Protein AF-A0A971WVE6-F1 (afdb_monomer)

pLDDT: mean 82.31, std 14.21, range [34.66, 96.69]

Mean predicted aligned error: 7.84 Å

Sequence (124 aa):
MLKLKSKRTEQKQAAISAHEAFSLWDVLCYKYVNIEELGMHERLAHDIDLRLIINRVIKTVTQHKENLEKLMMEYGVQPPDQWRIPSDWSGNPEIVRDEFIARGLLTDMGAHLENLLKWVKIVT

Structure (mmCIF, N/CA/C/O backbone):
data_AF-A0A971WVE6-F1
#
_entry.id   AF-A0A971WVE6-F1
#
loop_
_atom_site.group_PDB
_atom_site.id
_atom_site.type_symbol
_atom_site.label_atom_id
_atom_site.label_alt_id
_atom_site.label_comp_id
_atom_site.label_asym_id
_atom_site.label_entity_id
_atom_site.label_seq_id
_atom_site.pdbx_PDB_ins_code
_atom_site.Cartn_x
_atom_site.Cartn_y
_atom_site.Cartn_z
_atom_site.occupancy
_atom_site.B_iso_or_equiv
_atom_site.auth_seq_id
_atom_site.auth_comp_id
_atom_site.auth_asym_id
_atom_site.auth_atom_id
_atom_site.pdbx_PDB_model_num
ATOM 1 N N . MET A 1 1 ? -41.286 12.040 5.730 1.00 34.94 1 MET A N 1
ATOM 2 C CA . MET A 1 1 ? -39.875 11.657 5.490 1.00 34.94 1 MET A CA 1
ATOM 3 C C . MET A 1 1 ? -39.122 11.695 6.813 1.00 34.94 1 MET A C 1
ATOM 5 O O 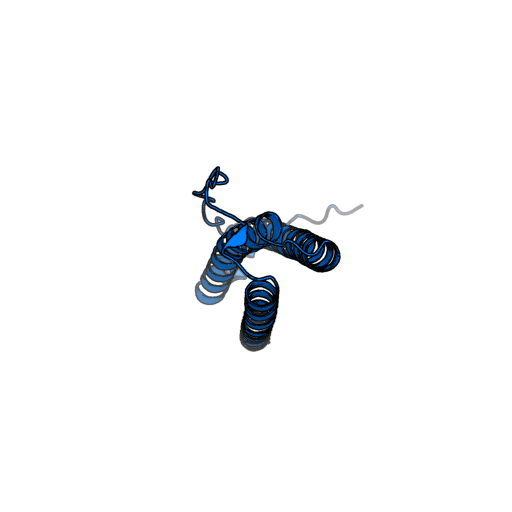. MET A 1 1 ? -38.830 12.774 7.313 1.00 34.94 1 MET A O 1
ATOM 9 N N . LEU A 1 2 ? -38.888 10.534 7.428 1.00 34.66 2 LEU A N 1
ATOM 10 C CA . LEU A 1 2 ? -38.118 10.409 8.668 1.00 34.66 2 LEU A CA 1
ATOM 11 C C . LEU A 1 2 ? -36.626 10.552 8.343 1.00 34.66 2 LEU A C 1
ATOM 13 O O . LEU A 1 2 ? -36.061 9.717 7.643 1.00 34.66 2 LEU A O 1
ATOM 17 N N . LYS A 1 3 ? -35.995 11.624 8.834 1.00 41.97 3 LYS A N 1
ATOM 18 C CA . LYS A 1 3 ? -34.537 11.780 8.810 1.00 41.97 3 LYS A CA 1
ATOM 19 C C . LYS A 1 3 ? -33.939 10.711 9.729 1.00 41.97 3 LYS A C 1
ATOM 21 O O . LYS A 1 3 ? -34.089 10.801 10.946 1.00 41.97 3 LYS A O 1
ATOM 26 N N . LEU A 1 4 ? -33.293 9.697 9.154 1.00 45.81 4 LEU A N 1
ATOM 27 C CA . LEU A 1 4 ? -32.470 8.740 9.894 1.00 45.81 4 LEU A CA 1
ATOM 28 C C . LEU A 1 4 ? -31.378 9.532 10.630 1.00 45.81 4 LEU A C 1
ATOM 30 O O . LEU A 1 4 ? -30.472 10.076 10.002 1.00 45.81 4 LEU A O 1
ATOM 34 N N . LYS A 1 5 ? -31.502 9.662 11.957 1.00 48.62 5 LYS A N 1
ATOM 35 C CA . LYS A 1 5 ? -30.449 10.219 12.816 1.00 48.62 5 LYS A CA 1
ATOM 36 C C . LYS A 1 5 ? -29.188 9.386 12.590 1.00 48.62 5 LYS A C 1
ATOM 38 O O . LYS A 1 5 ? -29.195 8.192 12.885 1.00 48.62 5 LYS A O 1
ATOM 43 N N . SER A 1 6 ? -28.123 9.999 12.080 1.00 59.56 6 SER A N 1
ATOM 44 C CA . SER A 1 6 ? -26.803 9.373 12.098 1.00 59.56 6 SER A CA 1
ATOM 45 C C . SER A 1 6 ? -26.468 8.966 13.539 1.00 59.56 6 SER A C 1
ATOM 47 O O . SER A 1 6 ? -26.757 9.704 14.487 1.00 59.56 6 SER A O 1
ATOM 49 N N . LYS A 1 7 ? -25.916 7.759 13.728 1.00 62.72 7 LYS A N 1
ATOM 50 C CA . LYS A 1 7 ? -25.417 7.316 15.041 1.00 62.72 7 LYS A CA 1
ATOM 51 C C . LYS A 1 7 ? -24.408 8.343 15.571 1.00 62.72 7 LYS A C 1
ATOM 53 O O . LYS A 1 7 ? -23.608 8.865 14.793 1.00 62.72 7 LYS A O 1
ATOM 58 N N . ARG A 1 8 ? -24.441 8.622 16.881 1.00 75.06 8 ARG A N 1
ATOM 59 C CA . ARG A 1 8 ? -23.441 9.486 17.540 1.00 75.06 8 ARG A CA 1
ATOM 60 C C . ARG A 1 8 ? -22.052 8.853 17.407 1.00 75.06 8 ARG A C 1
ATOM 62 O O . ARG A 1 8 ? -21.947 7.632 17.462 1.00 75.06 8 ARG A O 1
ATOM 69 N N . THR A 1 9 ? -21.006 9.668 17.280 1.00 73.12 9 THR A N 1
ATOM 70 C CA . THR A 1 9 ? -19.606 9.219 17.141 1.00 73.12 9 THR A CA 1
ATOM 71 C C . THR A 1 9 ? -19.204 8.194 18.205 1.00 73.12 9 THR A C 1
ATOM 73 O O . THR A 1 9 ? -18.629 7.166 17.871 1.00 73.12 9 THR A O 1
ATOM 76 N N . GLU A 1 10 ? -19.628 8.397 19.454 1.00 75.06 10 GLU A N 1
ATOM 77 C CA . GLU A 1 10 ? -19.403 7.478 20.583 1.00 75.06 10 GLU A CA 1
ATOM 78 C C . GLU A 1 10 ? -19.942 6.059 20.325 1.00 75.06 10 GLU A C 1
ATOM 80 O O . GLU A 1 10 ? -19.318 5.071 20.693 1.00 75.06 10 GLU A O 1
ATOM 85 N N . GLN A 1 11 ? -21.088 5.935 19.645 1.00 76.44 11 GLN A N 1
ATOM 86 C CA . GLN A 1 11 ? -21.688 4.636 19.317 1.00 76.44 11 GLN A CA 1
ATOM 87 C C . GLN A 1 11 ? -20.953 3.922 18.182 1.00 76.44 11 GLN A C 1
ATOM 89 O O . GLN A 1 11 ? -21.031 2.701 18.088 1.00 76.44 11 GLN A O 1
ATOM 94 N N . LYS A 1 12 ? -20.290 4.673 17.293 1.00 79.38 12 LYS A N 1
ATOM 95 C CA . LYS A 1 12 ? -19.447 4.101 16.239 1.00 79.38 12 LYS A CA 1
ATOM 96 C C . LYS A 1 12 ? -18.097 3.673 16.808 1.00 79.38 12 LYS A C 1
ATOM 98 O O . LYS A 1 12 ? -17.673 2.559 16.545 1.00 79.38 12 LYS A O 1
ATOM 103 N N . GLN A 1 13 ? -17.492 4.491 17.667 1.00 81.31 13 GLN A N 1
ATOM 104 C CA . GLN A 1 13 ? -16.269 4.138 18.397 1.00 81.31 13 GLN A CA 1
ATOM 105 C C . GLN A 1 13 ? -16.461 2.902 19.284 1.00 81.31 13 GLN A C 1
ATOM 107 O O . GLN A 1 13 ? -15.614 2.021 19.294 1.00 81.31 13 GLN A O 1
ATOM 112 N N . ALA A 1 14 ? -17.603 2.781 19.966 1.00 82.31 14 ALA A N 1
ATOM 113 C CA . ALA A 1 14 ? -17.927 1.594 20.760 1.00 82.31 14 ALA A CA 1
ATOM 114 C C . ALA A 1 14 ? -18.174 0.324 19.919 1.00 82.31 14 ALA A C 1
ATOM 116 O O . ALA A 1 14 ? -18.284 -0.762 20.482 1.00 82.31 14 ALA A O 1
ATOM 117 N N . ALA A 1 15 ? -18.304 0.452 18.593 1.00 84.94 15 ALA A N 1
ATOM 118 C CA . ALA A 1 15 ? -18.538 -0.665 17.682 1.00 84.94 15 ALA A CA 1
ATOM 119 C C . ALA A 1 15 ? -17.247 -1.255 17.090 1.00 84.94 15 ALA A C 1
ATOM 121 O O . ALA A 1 15 ? -17.344 -2.207 16.323 1.00 84.94 15 ALA A O 1
ATOM 122 N N . ILE A 1 16 ? -16.074 -0.700 17.419 1.00 86.06 16 ILE A N 1
ATOM 123 C CA . ILE A 1 16 ? -14.769 -1.226 17.010 1.00 86.06 16 ILE A CA 1
ATOM 124 C C . ILE A 1 16 ? -13.913 -1.513 18.247 1.00 86.06 16 ILE A C 1
ATOM 126 O O . ILE A 1 16 ? -13.862 -0.725 19.193 1.00 86.06 16 ILE A O 1
ATOM 130 N N . SER A 1 17 ? -13.237 -2.656 18.261 1.00 89.38 17 SER A N 1
ATOM 131 C CA . SER A 1 17 ? -12.273 -2.994 19.305 1.00 89.38 17 SER A CA 1
ATOM 132 C C . SER A 1 17 ? -10.944 -2.261 19.098 1.00 89.38 17 SER A C 1
ATOM 134 O O . SER A 1 17 ? -10.582 -1.873 17.987 1.00 89.38 17 SER A O 1
ATOM 136 N N . ALA A 1 18 ? -10.154 -2.124 20.167 1.00 88.56 18 ALA A N 1
ATOM 137 C CA . ALA A 1 18 ? -8.799 -1.577 20.059 1.00 88.56 18 ALA A CA 1
ATOM 138 C C . ALA A 1 18 ? -7.916 -2.390 19.093 1.00 88.56 18 ALA A C 1
ATOM 140 O O . ALA A 1 18 ? -7.059 -1.823 18.420 1.00 88.56 18 ALA A O 1
ATOM 141 N N . HIS A 1 19 ? -8.149 -3.705 19.003 1.00 86.94 19 HIS A N 1
ATOM 142 C CA . HIS A 1 19 ? -7.435 -4.582 18.082 1.00 86.94 19 HIS A CA 1
ATOM 143 C C . HIS A 1 19 ? -7.761 -4.250 16.623 1.00 86.94 19 HIS A C 1
ATOM 145 O O . HIS A 1 19 ? -6.849 -3.987 15.851 1.00 86.94 19 HIS A O 1
ATOM 151 N N . GLU A 1 20 ? -9.043 -4.177 16.261 1.00 86.69 20 GLU A N 1
ATOM 152 C CA . GLU A 1 20 ? -9.470 -3.835 14.897 1.00 86.69 20 GLU A CA 1
ATOM 153 C C . GLU A 1 20 ? -9.039 -2.417 14.502 1.00 86.69 20 GLU A C 1
ATOM 155 O O . GLU A 1 20 ? -8.583 -2.200 13.380 1.00 86.69 20 GLU A O 1
ATOM 160 N N . ALA A 1 21 ? -9.126 -1.455 15.428 1.00 90.00 21 ALA A N 1
ATOM 161 C CA . ALA A 1 21 ? -8.655 -0.092 15.199 1.00 90.00 21 ALA A CA 1
ATOM 162 C C . ALA A 1 21 ? -7.140 -0.050 14.931 1.00 90.00 21 ALA A C 1
ATOM 164 O O . ALA A 1 21 ? -6.702 0.615 13.990 1.00 90.00 21 ALA A O 1
ATOM 165 N N . PHE A 1 22 ? -6.348 -0.788 15.718 1.00 89.06 22 PHE A N 1
ATOM 166 C CA . PHE A 1 22 ? -4.908 -0.923 15.499 1.00 89.06 22 PHE A CA 1
ATOM 167 C C . PHE A 1 22 ? -4.605 -1.601 14.165 1.00 89.06 22 PHE A C 1
ATOM 169 O O . PHE A 1 22 ? -3.767 -1.117 13.410 1.00 89.06 22 PHE A O 1
ATOM 176 N N . SER A 1 23 ? -5.311 -2.683 13.840 1.00 86.50 23 SER A N 1
ATOM 177 C CA . SER A 1 23 ? -5.129 -3.358 12.564 1.00 86.50 23 SER A CA 1
ATOM 178 C C . SER A 1 23 ? -5.402 -2.395 11.405 1.00 86.50 23 SER A C 1
ATOM 180 O O . SER A 1 23 ? -4.599 -2.351 10.471 1.00 86.50 23 SER A O 1
ATOM 182 N N . LEU A 1 24 ? -6.492 -1.604 11.439 1.00 88.12 24 LEU A N 1
ATOM 183 C CA . LEU A 1 24 ? -6.829 -0.644 10.368 1.00 88.12 24 LEU A CA 1
ATOM 184 C C . LEU A 1 24 ? -5.692 0.358 10.166 1.00 88.12 24 LEU A C 1
ATOM 186 O O . LEU A 1 24 ? -5.292 0.633 9.033 1.00 88.12 24 LEU A O 1
ATOM 190 N N . TRP A 1 25 ? -5.167 0.864 11.280 1.00 90.81 25 TRP A N 1
ATOM 191 C CA . TRP A 1 25 ? -4.045 1.787 11.300 1.00 90.81 25 TRP A CA 1
ATOM 192 C C . TRP A 1 25 ? -2.781 1.165 10.687 1.00 90.81 25 TRP A C 1
ATOM 194 O O . TRP A 1 25 ? -2.161 1.775 9.818 1.00 90.81 25 TRP A O 1
ATOM 204 N N . ASP A 1 26 ? -2.446 -0.071 11.062 1.00 88.25 26 ASP A N 1
ATOM 205 C CA . ASP A 1 26 ? -1.275 -0.800 10.559 1.00 88.25 26 ASP A CA 1
ATOM 206 C C . ASP A 1 26 ? -1.353 -1.054 9.043 1.00 88.25 26 ASP A C 1
ATOM 208 O O . ASP A 1 26 ? -0.400 -0.801 8.300 1.00 88.25 26 ASP A O 1
ATOM 212 N N . VAL A 1 27 ? -2.530 -1.445 8.540 1.00 87.62 27 VAL A N 1
ATOM 213 C CA . VAL A 1 27 ? -2.741 -1.588 7.091 1.00 87.62 27 VAL A CA 1
ATOM 214 C C . VAL A 1 27 ? -2.559 -0.261 6.378 1.00 87.62 27 VAL A C 1
ATOM 216 O O . VAL A 1 27 ? -1.938 -0.233 5.316 1.00 87.62 27 VAL A O 1
ATOM 219 N N . LEU A 1 28 ? -3.102 0.830 6.919 1.00 90.12 28 LEU A N 1
ATOM 220 C CA . LEU A 1 28 ? -2.990 2.139 6.288 1.00 90.12 28 LEU A CA 1
ATOM 221 C C . LEU A 1 28 ? -1.526 2.612 6.236 1.00 90.12 28 LEU A C 1
ATOM 223 O O . LEU A 1 28 ? -1.088 3.088 5.189 1.00 90.12 28 LEU A O 1
ATOM 227 N N . CYS A 1 29 ? -0.741 2.367 7.289 1.00 89.31 29 CYS A N 1
ATOM 228 C CA . CYS A 1 29 ? 0.711 2.572 7.283 1.00 89.31 29 CYS A CA 1
ATOM 229 C C . CYS A 1 29 ? 1.405 1.788 6.161 1.00 89.31 29 CYS A C 1
ATOM 231 O O . CYS A 1 29 ? 2.175 2.365 5.390 1.00 89.31 29 CYS A O 1
ATOM 233 N N . TYR A 1 30 ? 1.085 0.498 6.005 1.00 87.25 30 TYR A N 1
ATOM 234 C CA . TYR A 1 30 ? 1.614 -0.308 4.901 1.00 87.25 30 TYR A CA 1
ATOM 235 C C . TYR A 1 30 ? 1.223 0.261 3.529 1.00 87.25 30 TYR A C 1
ATOM 237 O O . TYR A 1 30 ? 2.040 0.264 2.610 1.00 87.25 30 TYR A O 1
ATOM 245 N N . LYS A 1 31 ? -0.004 0.782 3.368 1.00 88.81 31 LYS A N 1
ATOM 246 C CA . LYS A 1 31 ? -0.444 1.390 2.100 1.00 88.81 31 LYS A CA 1
ATOM 247 C C . LYS A 1 31 ? 0.384 2.615 1.726 1.00 88.81 31 LYS A C 1
ATOM 249 O O . LYS A 1 31 ? 0.675 2.776 0.545 1.00 88.81 31 LYS A O 1
ATOM 254 N N . TYR A 1 32 ? 0.786 3.440 2.690 1.00 90.12 32 TYR A N 1
ATOM 255 C CA . TYR A 1 32 ? 1.652 4.588 2.412 1.00 90.12 32 TYR A CA 1
ATOM 256 C C . TYR A 1 32 ? 3.025 4.161 1.896 1.00 90.12 32 TYR A C 1
ATOM 258 O O . TYR A 1 32 ? 3.452 4.643 0.849 1.00 90.12 32 TYR A O 1
ATOM 266 N N . VAL A 1 33 ? 3.671 3.213 2.580 1.00 88.00 33 VAL A N 1
ATOM 267 C CA . VAL A 1 33 ? 4.990 2.696 2.176 1.00 88.00 33 VAL A CA 1
ATOM 268 C C . VAL A 1 33 ? 4.917 2.029 0.802 1.00 88.00 33 VAL A C 1
ATOM 270 O O . VAL A 1 33 ? 5.746 2.295 -0.061 1.00 88.00 33 VAL A O 1
ATOM 273 N N . ASN A 1 34 ? 3.880 1.223 0.565 1.00 88.19 34 ASN A N 1
ATOM 274 C CA . ASN A 1 34 ? 3.690 0.521 -0.700 1.00 88.19 34 ASN A CA 1
ATOM 275 C C . ASN A 1 34 ? 3.523 1.494 -1.884 1.00 88.19 34 ASN A C 1
ATOM 277 O O . ASN A 1 34 ? 4.103 1.277 -2.941 1.00 88.19 34 ASN A O 1
ATOM 281 N N . ILE A 1 35 ? 2.785 2.598 -1.715 1.00 90.44 35 ILE A N 1
ATOM 282 C CA . ILE A 1 35 ? 2.650 3.619 -2.769 1.00 90.44 35 ILE A CA 1
ATOM 283 C C . ILE A 1 35 ? 4.000 4.289 -3.073 1.00 90.44 35 ILE A C 1
ATOM 285 O O . ILE A 1 35 ? 4.295 4.551 -4.240 1.00 90.44 35 ILE A O 1
ATOM 289 N N . GLU A 1 36 ? 4.820 4.556 -2.053 1.00 88.12 36 GLU A N 1
ATOM 290 C CA . GLU A 1 36 ? 6.162 5.134 -2.220 1.00 88.12 36 GLU A CA 1
ATOM 291 C C . GLU A 1 36 ? 7.086 4.184 -3.002 1.00 88.12 36 GLU A C 1
ATOM 293 O O . GLU A 1 36 ? 7.716 4.596 -3.980 1.00 88.12 36 GLU A O 1
ATOM 298 N N . GLU A 1 37 ? 7.104 2.905 -2.626 1.00 88.44 37 GLU A N 1
ATOM 299 C CA . GLU A 1 37 ? 7.881 1.849 -3.283 1.00 88.44 37 GLU A CA 1
ATOM 300 C C . GLU A 1 37 ? 7.440 1.619 -4.734 1.00 88.44 37 GLU A C 1
ATOM 302 O O . GLU A 1 37 ? 8.265 1.633 -5.650 1.00 88.44 37 GLU A O 1
ATOM 307 N N . LEU A 1 38 ? 6.131 1.519 -4.981 1.00 91.44 38 LEU A N 1
ATOM 308 C CA . LEU A 1 38 ? 5.596 1.421 -6.338 1.00 91.44 38 LEU A CA 1
ATOM 309 C C . LEU A 1 38 ? 5.949 2.651 -7.179 1.00 91.44 38 LEU A C 1
ATOM 311 O O . LEU A 1 38 ? 6.279 2.507 -8.353 1.00 91.44 38 LEU A O 1
ATOM 315 N N . GLY A 1 39 ? 5.917 3.854 -6.597 1.00 90.50 39 GLY A N 1
ATOM 316 C CA . GLY A 1 39 ? 6.328 5.080 -7.283 1.00 90.50 39 GLY A CA 1
ATOM 317 C C . GLY A 1 39 ? 7.819 5.095 -7.632 1.00 90.50 39 GLY A C 1
ATOM 318 O O . GLY A 1 39 ? 8.210 5.638 -8.662 1.00 90.50 39 GLY A O 1
ATOM 319 N N . MET A 1 40 ? 8.667 4.475 -6.809 1.00 88.19 40 MET A N 1
ATOM 320 C CA . MET A 1 40 ? 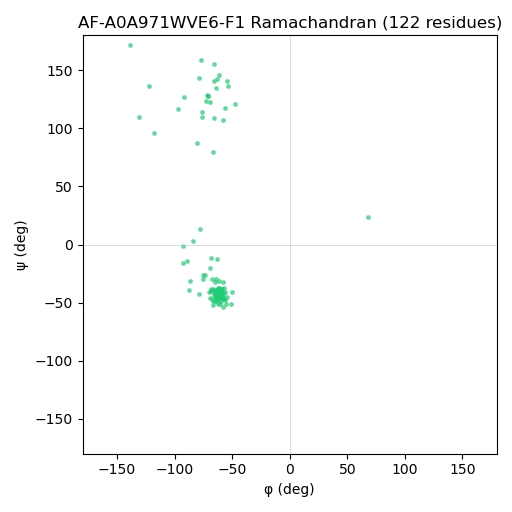10.073 4.251 -7.146 1.00 88.19 40 MET A CA 1
ATOM 321 C C . MET A 1 40 ? 10.203 3.265 -8.314 1.00 88.19 40 MET A C 1
ATOM 323 O O . MET A 1 40 ? 10.902 3.562 -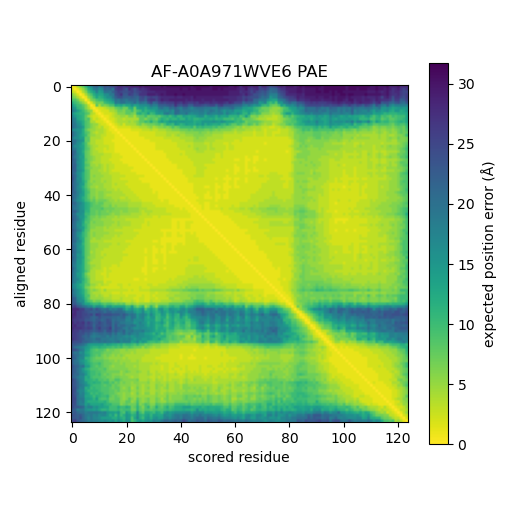9.280 1.00 88.19 40 MET A O 1
ATOM 327 N N . HIS A 1 41 ? 9.509 2.128 -8.261 1.00 90.62 41 HIS A N 1
ATOM 328 C CA . HIS A 1 41 ? 9.520 1.134 -9.335 1.00 90.62 41 HIS A CA 1
ATOM 329 C C . HIS A 1 41 ? 9.016 1.686 -10.669 1.00 90.62 41 HIS A C 1
ATOM 331 O O . HIS A 1 41 ? 9.600 1.393 -11.705 1.00 90.62 41 HIS A O 1
ATOM 337 N N . GLU A 1 42 ? 7.976 2.516 -10.646 1.00 92.00 42 GLU A N 1
ATOM 338 C CA . GLU A 1 42 ? 7.412 3.168 -11.830 1.00 92.00 42 GLU A CA 1
ATOM 339 C C . GLU A 1 42 ? 8.448 4.035 -12.555 1.00 92.00 42 GLU A C 1
ATOM 341 O O . GLU A 1 42 ? 8.581 3.941 -13.774 1.00 92.00 42 GLU A O 1
ATOM 346 N N . ARG A 1 43 ? 9.227 4.812 -11.792 1.00 88.62 43 ARG A N 1
ATOM 347 C CA . ARG A 1 43 ? 10.281 5.689 -12.320 1.00 88.62 43 ARG A CA 1
ATOM 348 C C . ARG A 1 43 ? 11.520 4.938 -12.805 1.00 88.62 43 ARG A C 1
ATOM 350 O O . ARG A 1 43 ? 12.250 5.467 -13.637 1.00 88.62 43 ARG A O 1
ATOM 357 N N . LEU A 1 44 ? 11.774 3.751 -12.257 1.00 90.44 44 LEU A N 1
ATOM 358 C CA . LEU A 1 44 ? 12.930 2.909 -12.585 1.00 90.44 44 LEU A CA 1
ATOM 359 C C . LEU A 1 44 ? 12.649 1.887 -13.690 1.00 90.44 44 LEU A C 1
ATOM 361 O O . LEU A 1 44 ? 13.592 1.314 -14.221 1.00 90.44 44 LEU A O 1
ATOM 365 N N . ALA A 1 45 ? 11.381 1.624 -14.006 1.00 92.75 45 ALA A N 1
ATOM 366 C CA . ALA A 1 45 ? 11.008 0.666 -15.036 1.00 92.75 45 ALA A CA 1
ATOM 367 C C . ALA A 1 45 ? 11.355 1.205 -16.431 1.00 92.75 45 ALA A C 1
ATOM 369 O O . ALA A 1 45 ? 10.936 2.304 -16.813 1.00 92.75 45 ALA A O 1
ATOM 370 N N . HIS A 1 46 ? 12.085 0.403 -17.203 1.00 92.88 46 HIS A N 1
ATOM 371 C CA . HIS A 1 46 ? 12.472 0.726 -18.576 1.00 92.88 46 HIS A CA 1
ATOM 372 C C . HIS A 1 46 ? 11.379 0.280 -19.557 1.00 92.88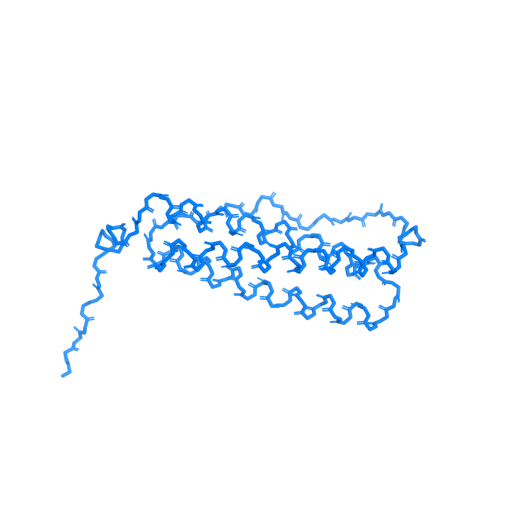 46 HIS A C 1
ATOM 374 O O . HIS A 1 46 ? 11.044 1.004 -20.500 1.00 92.88 46 HIS A O 1
ATOM 380 N N . ASP A 1 47 ? 10.776 -0.882 -19.303 1.00 95.06 47 ASP A N 1
ATOM 381 C CA . ASP A 1 47 ? 9.664 -1.438 -20.060 1.00 95.06 47 ASP A CA 1
ATOM 382 C C . ASP A 1 47 ? 8.355 -0.658 -19.830 1.00 95.06 47 ASP A C 1
ATOM 384 O O . ASP A 1 47 ? 7.893 -0.418 -18.706 1.00 95.06 47 ASP A O 1
ATOM 388 N N . ILE A 1 48 ? 7.736 -0.253 -20.940 1.00 95.44 48 ILE A N 1
ATOM 389 C CA . ILE A 1 48 ? 6.531 0.581 -20.937 1.00 95.44 48 ILE A CA 1
ATOM 390 C C . ILE A 1 48 ? 5.328 -0.194 -20.390 1.00 95.44 48 ILE A C 1
ATOM 392 O O . ILE A 1 48 ? 4.520 0.389 -19.661 1.00 95.44 48 ILE A O 1
ATOM 396 N N . ASP A 1 49 ? 5.208 -1.482 -20.705 1.00 96.69 49 ASP A N 1
ATOM 397 C CA . ASP A 1 49 ? 4.089 -2.312 -20.264 1.00 96.69 49 ASP A CA 1
ATOM 398 C C . ASP A 1 49 ? 4.174 -2.568 -18.756 1.00 96.69 49 ASP A C 1
ATOM 400 O O . ASP A 1 49 ? 3.172 -2.436 -18.044 1.00 96.69 49 ASP A O 1
ATOM 404 N N . LEU A 1 50 ? 5.377 -2.827 -18.232 1.00 94.94 50 LEU A N 1
ATOM 405 C CA . LEU A 1 50 ? 5.628 -2.932 -16.796 1.00 94.94 50 LEU A CA 1
ATOM 406 C C . LEU A 1 50 ? 5.234 -1.641 -16.074 1.00 94.94 50 LEU A C 1
ATOM 408 O O . LEU A 1 50 ? 4.504 -1.682 -15.080 1.00 94.94 50 LEU A O 1
ATOM 412 N N . ARG A 1 51 ? 5.639 -0.482 -16.600 1.00 95.38 51 ARG A N 1
ATOM 413 C CA . ARG A 1 51 ? 5.267 0.818 -16.031 1.00 95.38 51 ARG A CA 1
ATOM 414 C C . ARG A 1 51 ? 3.755 1.061 -16.059 1.00 95.38 51 ARG A C 1
ATOM 416 O O . ARG A 1 51 ? 3.201 1.600 -15.099 1.00 95.38 51 ARG A O 1
ATOM 423 N N . LEU A 1 52 ? 3.055 0.643 -17.117 1.00 96.25 52 LEU A N 1
ATOM 424 C CA . LEU A 1 52 ? 1.588 0.713 -17.189 1.00 96.25 52 LEU A CA 1
ATOM 425 C C . LEU A 1 52 ? 0.921 -0.170 -16.126 1.00 96.25 52 LEU A C 1
ATOM 427 O O . LEU A 1 52 ? -0.047 0.257 -15.487 1.00 96.25 52 LEU A O 1
ATOM 431 N N . ILE A 1 53 ? 1.447 -1.377 -15.906 1.00 95.19 53 ILE A N 1
ATOM 432 C CA . ILE A 1 53 ? 0.977 -2.281 -14.851 1.00 95.19 53 ILE A CA 1
ATOM 433 C C . ILE A 1 53 ? 1.186 -1.635 -13.479 1.00 95.19 53 ILE A C 1
ATOM 435 O O . ILE A 1 53 ? 0.222 -1.531 -12.719 1.00 95.19 53 ILE A O 1
ATOM 439 N N . ILE A 1 54 ? 2.392 -1.141 -13.181 1.00 94.88 54 ILE A N 1
ATOM 440 C CA . ILE A 1 54 ? 2.709 -0.487 -11.901 1.00 94.88 54 ILE A CA 1
ATOM 441 C C . ILE A 1 54 ? 1.772 0.701 -11.658 1.00 94.88 54 ILE A C 1
ATOM 443 O O . ILE A 1 54 ? 1.148 0.782 -10.602 1.00 94.88 54 ILE A O 1
ATOM 447 N N . ASN A 1 55 ? 1.567 1.567 -12.653 1.00 95.12 55 ASN A N 1
ATOM 448 C CA . ASN A 1 55 ? 0.649 2.704 -12.544 1.00 95.12 55 ASN A CA 1
ATOM 449 C C . ASN A 1 55 ? -0.799 2.283 -12.234 1.00 95.12 55 ASN A C 1
ATOM 451 O O . ASN A 1 55 ? -1.493 2.920 -11.433 1.00 95.12 55 ASN A O 1
ATOM 455 N N . ARG A 1 56 ? -1.271 1.176 -12.819 1.00 95.25 56 ARG A N 1
ATOM 456 C CA . ARG A 1 56 ? -2.597 0.622 -12.507 1.00 95.25 56 ARG A CA 1
ATOM 457 C C . ARG A 1 56 ? -2.678 0.107 -11.069 1.00 95.25 56 ARG A C 1
ATOM 459 O O . ARG A 1 56 ? -3.712 0.287 -10.415 1.00 95.25 56 ARG A O 1
ATOM 466 N N . VAL A 1 57 ? -1.607 -0.512 -10.575 1.00 92.56 57 VAL A N 1
ATOM 467 C CA . VAL A 1 57 ? -1.506 -0.965 -9.183 1.00 92.56 57 VAL A CA 1
ATOM 468 C C . VAL A 1 57 ? -1.510 0.236 -8.240 1.00 92.56 57 VAL A C 1
ATOM 470 O O . VAL A 1 57 ? -2.356 0.267 -7.351 1.00 92.56 57 VAL A O 1
ATOM 473 N N . ILE A 1 58 ? -0.688 1.263 -8.491 1.00 94.00 58 ILE A N 1
ATOM 474 C CA . ILE A 1 58 ? -0.664 2.518 -7.716 1.00 94.00 58 ILE A CA 1
ATOM 475 C C . ILE A 1 58 ? -2.074 3.095 -7.600 1.00 94.00 58 ILE A C 1
ATOM 477 O O . ILE A 1 58 ? -2.554 3.331 -6.495 1.00 94.00 58 ILE A O 1
ATOM 481 N N . LYS A 1 59 ? -2.791 3.246 -8.721 1.00 94.75 59 LYS A N 1
ATOM 482 C CA . LYS A 1 59 ? -4.165 3.774 -8.714 1.00 94.75 59 LYS A CA 1
ATOM 483 C C . LYS A 1 59 ? -5.104 2.952 -7.824 1.00 94.75 59 LYS A C 1
ATOM 485 O O . LYS A 1 59 ? -5.921 3.515 -7.098 1.00 94.75 59 LYS A O 1
ATOM 490 N N . THR A 1 60 ? -4.984 1.629 -7.874 1.00 92.38 60 THR A N 1
ATOM 491 C CA . THR A 1 60 ? -5.802 0.712 -7.067 1.00 92.38 60 THR A CA 1
ATOM 492 C C . THR A 1 60 ? -5.472 0.836 -5.578 1.00 92.38 60 THR A C 1
ATOM 494 O O . THR A 1 60 ? -6.372 0.971 -4.750 1.00 92.38 60 THR A O 1
ATOM 497 N N . VAL A 1 61 ? -4.183 0.846 -5.226 1.00 90.56 61 VAL A N 1
ATOM 498 C CA . VAL A 1 61 ? -3.714 0.962 -3.838 1.00 90.56 61 VAL A CA 1
ATOM 499 C C . VAL A 1 61 ? -4.076 2.326 -3.248 1.00 90.56 61 VAL A C 1
ATOM 501 O O . VAL A 1 61 ? -4.552 2.380 -2.114 1.00 90.56 61 VAL A O 1
ATOM 504 N N . THR A 1 62 ? -3.958 3.408 -4.020 1.00 93.06 62 THR A N 1
ATOM 505 C CA . THR A 1 62 ? -4.391 4.755 -3.617 1.00 93.06 62 THR A CA 1
ATOM 506 C C . THR A 1 62 ? -5.889 4.801 -3.335 1.0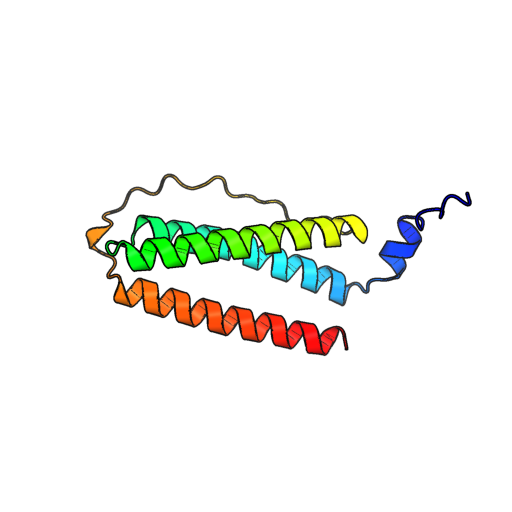0 93.06 62 THR A C 1
ATOM 508 O O . THR A 1 62 ? -6.296 5.330 -2.301 1.00 93.06 62 THR A O 1
ATOM 511 N N . GLN A 1 63 ? -6.717 4.172 -4.175 1.00 93.50 63 GLN A N 1
ATOM 512 C CA . GLN A 1 63 ? -8.155 4.103 -3.911 1.00 93.50 63 GLN A CA 1
ATOM 513 C C . GLN A 1 63 ? -8.467 3.332 -2.620 1.00 93.50 63 GLN A C 1
ATOM 515 O O . GLN A 1 63 ? -9.338 3.740 -1.849 1.00 93.50 63 GLN A O 1
ATOM 520 N N . HIS A 1 64 ? -7.761 2.227 -2.360 1.00 90.56 64 HIS A N 1
ATOM 521 C CA . HIS A 1 64 ? -7.916 1.461 -1.121 1.00 90.56 64 HIS A CA 1
ATOM 522 C C . HIS A 1 64 ? -7.486 2.263 0.112 1.00 90.56 64 HIS A C 1
ATOM 524 O O . HIS A 1 64 ? -8.198 2.253 1.113 1.00 90.56 64 HIS A O 1
ATOM 530 N N . LYS A 1 65 ? -6.368 2.991 0.027 1.00 92.50 65 LYS A N 1
ATOM 531 C CA . LYS A 1 65 ? -5.892 3.916 1.065 1.00 92.50 65 LYS A CA 1
ATOM 532 C C . LYS A 1 65 ? -6.965 4.953 1.410 1.00 92.50 65 LYS A C 1
ATOM 534 O O . LYS A 1 65 ? -7.330 5.078 2.571 1.00 92.50 65 LYS A O 1
ATOM 539 N N . GLU A 1 66 ? -7.531 5.631 0.411 1.00 93.75 66 GLU A N 1
ATOM 540 C CA . GLU A 1 66 ? -8.599 6.624 0.623 1.00 93.75 66 GLU A CA 1
ATOM 541 C C . GLU A 1 66 ? -9.859 6.022 1.261 1.00 93.75 66 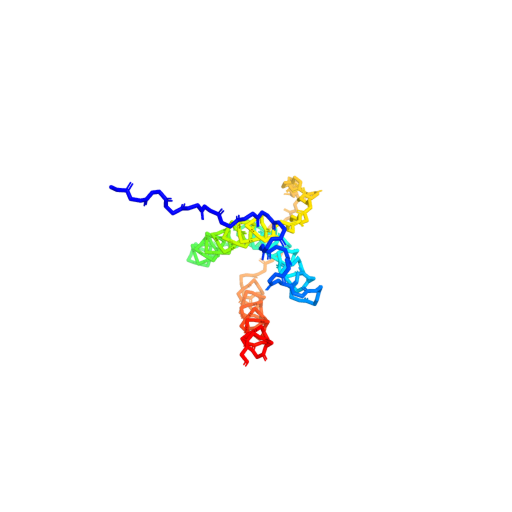GLU A C 1
ATOM 543 O O . GLU A 1 66 ? -10.522 6.661 2.079 1.00 93.75 66 GLU A O 1
ATOM 548 N N . ASN A 1 67 ? -10.213 4.790 0.889 1.00 92.12 67 ASN A N 1
ATOM 549 C CA . ASN A 1 67 ? -11.354 4.095 1.480 1.00 92.12 67 ASN A CA 1
ATOM 550 C C . ASN A 1 67 ? -11.093 3.735 2.949 1.00 92.12 67 ASN A C 1
ATOM 552 O O . ASN A 1 67 ? -11.990 3.888 3.776 1.00 92.12 67 ASN A O 1
ATOM 556 N N . LEU A 1 68 ? -9.873 3.304 3.283 1.00 90.94 68 LEU A N 1
ATOM 557 C CA . LEU A 1 68 ? -9.462 3.026 4.660 1.00 90.94 68 LEU A CA 1
ATOM 558 C C . LEU A 1 68 ? -9.440 4.296 5.515 1.00 90.94 68 LEU A C 1
ATOM 560 O O . LEU A 1 68 ? -9.973 4.280 6.619 1.00 90.94 68 LEU A O 1
ATOM 564 N N . GLU A 1 69 ? -8.915 5.407 4.994 1.00 93.19 69 GLU A N 1
ATOM 565 C CA . GLU A 1 69 ? -8.951 6.709 5.676 1.00 93.19 69 GLU A CA 1
ATOM 566 C C . GLU A 1 69 ? -10.391 7.120 6.009 1.00 93.19 69 GLU A C 1
ATOM 568 O O . GLU A 1 69 ? -10.692 7.494 7.143 1.00 93.19 69 GLU A O 1
ATOM 573 N N . LYS A 1 70 ? -11.311 6.991 5.043 1.00 92.62 70 LYS A N 1
ATOM 574 C CA . LYS A 1 70 ? -12.742 7.265 5.255 1.00 92.62 70 LYS A CA 1
ATOM 575 C C . LYS A 1 70 ? -13.354 6.352 6.313 1.00 92.62 70 LYS A C 1
ATOM 577 O O . LYS A 1 70 ? -14.096 6.838 7.164 1.00 92.62 70 LYS A O 1
ATOM 582 N N . LEU A 1 71 ? -13.031 5.060 6.276 1.00 90.00 71 LEU A N 1
ATOM 583 C CA . LEU A 1 71 ? -13.516 4.081 7.245 1.00 90.00 71 LEU A CA 1
ATOM 584 C C . LEU A 1 71 ? -13.028 4.414 8.661 1.00 90.00 71 LEU A C 1
ATOM 586 O O . LEU A 1 71 ? -13.825 4.471 9.592 1.00 90.00 71 LEU A O 1
ATOM 590 N N . MET A 1 72 ? -11.737 4.704 8.828 1.00 90.62 72 MET A N 1
ATOM 591 C CA . MET A 1 72 ? -11.159 5.082 10.120 1.00 90.62 72 MET A CA 1
ATOM 592 C C . MET A 1 72 ? -11.817 6.347 10.677 1.00 90.62 72 MET A C 1
ATOM 594 O O . MET A 1 72 ? -12.253 6.349 11.830 1.00 90.62 72 MET A O 1
ATOM 598 N N . MET A 1 73 ? -11.999 7.378 9.843 1.00 90.81 73 MET A N 1
ATOM 599 C CA . MET A 1 73 ? -12.722 8.594 10.233 1.00 90.81 73 MET A CA 1
ATOM 600 C C . MET A 1 73 ? -14.172 8.305 10.644 1.00 90.81 73 MET A C 1
ATOM 602 O O . MET A 1 73 ? -14.665 8.897 11.605 1.00 90.81 73 MET A O 1
ATOM 606 N N . GLU A 1 74 ? -14.857 7.383 9.962 1.00 89.75 74 GLU A N 1
ATOM 607 C CA . GLU A 1 74 ? -16.218 6.975 10.319 1.00 89.75 74 GLU A CA 1
ATOM 608 C C . GLU A 1 74 ? -16.294 6.348 11.721 1.00 89.75 74 GLU A C 1
ATOM 610 O O . GLU A 1 74 ? -17.237 6.631 12.468 1.00 89.75 74 GLU A O 1
ATOM 615 N N . TYR A 1 75 ? -15.300 5.541 12.088 1.00 88.81 75 TYR A N 1
ATOM 616 C CA . TYR A 1 75 ? -15.177 4.944 13.419 1.00 88.81 75 TYR A CA 1
ATOM 617 C C . TYR A 1 75 ? -14.510 5.869 14.445 1.00 88.81 75 TYR A C 1
ATOM 619 O O . TYR A 1 75 ? -14.331 5.477 15.594 1.00 88.81 75 TYR A O 1
ATOM 627 N N . GLY A 1 76 ? -14.167 7.106 14.071 1.00 88.19 76 GLY A N 1
ATOM 628 C CA . GLY A 1 76 ? -13.508 8.066 14.956 1.00 88.19 76 GLY A CA 1
ATOM 629 C C . GLY A 1 76 ? -12.076 7.675 15.334 1.00 88.19 76 GLY A C 1
ATOM 630 O O . GLY A 1 76 ? -11.591 8.121 16.373 1.00 88.19 76 GLY A O 1
ATOM 631 N N . VAL A 1 77 ? -11.424 6.848 14.515 1.00 88.88 77 VAL A N 1
ATOM 632 C CA . VAL A 1 77 ? -10.007 6.489 14.616 1.00 88.88 77 VAL A CA 1
ATOM 633 C C . VAL A 1 77 ? -9.212 7.469 13.757 1.00 88.88 77 VAL A C 1
ATOM 635 O O . VAL A 1 77 ? -9.518 7.662 12.581 1.00 88.88 77 VAL A O 1
ATOM 638 N N . GLN A 1 78 ? -8.198 8.109 14.336 1.00 89.56 78 GLN A N 1
ATOM 639 C CA . GLN A 1 78 ? -7.336 9.014 13.578 1.00 89.56 78 GLN A CA 1
ATOM 640 C C . GLN A 1 78 ? -6.425 8.206 12.637 1.00 89.56 78 GLN A C 1
ATOM 642 O O . GLN A 1 78 ? -5.779 7.258 13.098 1.00 89.56 78 GLN A O 1
ATOM 647 N N . PRO A 1 79 ? -6.373 8.536 11.333 1.00 87.31 79 PRO A N 1
ATOM 648 C CA . PRO A 1 79 ? -5.422 7.918 10.420 1.00 87.31 79 PRO A CA 1
ATOM 649 C C . PRO A 1 79 ? -3.978 8.303 10.797 1.00 87.31 79 PRO A C 1
ATOM 651 O O . PRO A 1 79 ? -3.765 9.342 11.422 1.00 87.31 79 PRO A O 1
ATOM 654 N N . PRO A 1 80 ? -2.976 7.486 10.427 1.00 87.44 80 PRO A N 1
ATOM 655 C CA . PRO A 1 80 ? -1.581 7.868 10.565 1.00 87.44 80 PRO A CA 1
ATOM 656 C C . PRO A 1 80 ? -1.275 9.076 9.683 1.00 87.44 80 PRO A C 1
ATOM 658 O O . PRO A 1 80 ? -1.745 9.163 8.542 1.00 87.44 80 PRO A O 1
ATOM 661 N N . ASP A 1 81 ? -0.433 9.968 10.195 1.00 81.38 81 ASP A N 1
ATOM 662 C CA . ASP A 1 81 ? 0.106 11.071 9.415 1.00 81.38 81 ASP A CA 1
ATOM 663 C C . ASP A 1 81 ? 0.975 10.545 8.261 1.00 81.38 81 ASP A C 1
ATOM 665 O O . ASP A 1 81 ? 1.847 9.689 8.437 1.00 81.38 81 ASP A O 1
ATOM 669 N N . GLN A 1 82 ? 0.789 11.107 7.068 1.00 69.44 82 GLN A N 1
ATOM 670 C CA . GLN A 1 82 ? 1.676 10.861 5.931 1.00 69.44 82 GLN A CA 1
ATOM 671 C C . GLN A 1 82 ? 2.928 11.735 6.075 1.00 69.44 82 GLN A C 1
ATOM 673 O O . GLN A 1 82 ? 2.980 12.855 5.575 1.00 69.44 82 GLN A O 1
ATOM 678 N N . TRP A 1 83 ? 3.955 11.254 6.777 1.00 53.62 83 TRP A N 1
ATOM 679 C CA . TRP A 1 83 ? 5.179 12.035 7.027 1.00 53.62 83 TRP A CA 1
ATOM 680 C C . TRP A 1 83 ? 6.163 12.121 5.847 1.00 53.62 83 TRP A C 1
ATOM 682 O O . TRP A 1 83 ? 7.306 12.531 6.044 1.00 53.62 83 TRP A O 1
ATOM 692 N N . ARG A 1 84 ? 5.778 11.755 4.617 1.00 58.53 84 ARG A N 1
ATOM 693 C CA . ARG A 1 84 ? 6.709 11.769 3.478 1.00 58.53 84 ARG A CA 1
ATOM 694 C C . ARG A 1 84 ? 6.134 12.481 2.263 1.00 58.53 84 ARG A C 1
ATOM 696 O O . ARG A 1 84 ? 5.226 11.998 1.598 1.00 58.53 84 ARG A O 1
ATOM 703 N N . ILE A 1 85 ? 6.716 13.644 1.985 1.00 54.25 85 ILE A N 1
ATOM 704 C CA . ILE A 1 85 ? 6.648 14.316 0.687 1.00 54.25 85 ILE A CA 1
ATOM 705 C C . ILE A 1 85 ? 7.401 13.415 -0.309 1.00 54.25 85 ILE A C 1
ATOM 707 O O . ILE A 1 85 ? 8.430 12.858 0.088 1.00 54.25 85 ILE A O 1
ATOM 711 N N . PRO A 1 86 ? 6.932 13.240 -1.561 1.00 55.59 86 PRO A N 1
ATOM 712 C CA . PRO A 1 86 ? 7.670 12.489 -2.570 1.00 55.59 86 PRO A CA 1
ATOM 713 C C . PRO A 1 86 ? 9.133 12.939 -2.597 1.00 55.59 86 PRO A C 1
ATOM 715 O O . PRO A 1 86 ? 9.420 14.119 -2.780 1.00 55.59 86 PRO A O 1
ATOM 718 N N . SER A 1 87 ? 10.052 12.008 -2.350 1.00 58.66 87 SER A N 1
ATOM 719 C CA . SER A 1 87 ? 11.478 12.278 -2.486 1.00 58.66 87 SER A CA 1
ATOM 720 C C . SER A 1 87 ? 11.788 12.456 -3.972 1.00 58.66 87 SER A C 1
ATOM 722 O O . SER A 1 87 ? 11.526 11.548 -4.765 1.00 58.66 87 SER A O 1
ATOM 724 N N . ASP A 1 88 ? 12.357 13.608 -4.337 1.00 59.00 88 ASP A N 1
ATOM 725 C CA . ASP A 1 88 ? 13.004 13.823 -5.635 1.00 59.00 88 ASP A CA 1
ATOM 726 C C . ASP A 1 88 ? 14.263 12.944 -5.697 1.00 59.00 88 ASP A C 1
ATOM 728 O O . ASP A 1 88 ? 15.386 13.366 -5.410 1.00 59.00 88 ASP A O 1
ATOM 732 N N . TRP A 1 89 ? 14.056 11.659 -5.977 1.00 62.12 89 TRP A N 1
ATOM 733 C CA . TRP A 1 89 ? 15.124 10.676 -6.042 1.00 62.12 89 TRP A CA 1
ATOM 734 C C . TRP A 1 89 ? 15.959 10.900 -7.306 1.00 62.12 89 TRP A C 1
ATOM 736 O O . TRP A 1 89 ? 15.437 10.879 -8.420 1.00 62.12 89 TRP A O 1
ATOM 746 N N . SER A 1 90 ? 17.266 11.096 -7.126 1.00 61.94 90 SER A N 1
ATOM 747 C CA . SER A 1 90 ? 18.250 11.198 -8.206 1.00 61.94 90 SER A CA 1
ATOM 748 C C . SER A 1 90 ? 19.268 10.065 -8.077 1.00 61.94 90 SER A C 1
ATOM 750 O O . SER A 1 90 ? 20.235 10.136 -7.323 1.00 61.94 90 SER A O 1
ATOM 752 N N . GLY A 1 91 ? 19.035 8.981 -8.809 1.00 68.06 91 GLY A N 1
ATOM 753 C CA . GLY A 1 91 ? 19.990 7.890 -8.981 1.00 68.06 91 GLY A CA 1
ATOM 754 C C . GLY A 1 91 ? 19.990 7.410 -10.427 1.00 68.06 91 GLY A C 1
ATOM 755 O O . GLY A 1 91 ? 19.176 7.857 -11.230 1.00 68.06 91 GLY A O 1
ATOM 756 N N . ASN A 1 92 ? 20.933 6.534 -10.777 1.00 75.12 92 ASN A N 1
ATOM 757 C CA . ASN A 1 92 ? 21.019 5.993 -12.131 1.00 75.12 92 ASN A CA 1
ATOM 758 C C . ASN A 1 92 ? 19.923 4.924 -12.336 1.00 75.12 92 ASN A C 1
ATOM 760 O O . ASN A 1 92 ? 20.044 3.850 -11.734 1.00 75.12 92 ASN A O 1
ATOM 764 N N . PRO A 1 93 ? 18.879 5.185 -13.150 1.00 72.62 93 PRO A N 1
ATOM 765 C CA . PRO A 1 93 ? 17.784 4.237 -13.351 1.00 72.62 93 PRO A CA 1
ATOM 766 C C . PRO A 1 93 ? 18.255 2.935 -14.011 1.00 72.62 93 PRO A C 1
ATOM 768 O O . PRO A 1 93 ? 17.778 1.865 -13.644 1.00 72.62 93 PRO A O 1
ATOM 771 N N . GLU A 1 94 ? 19.301 3.008 -14.842 1.00 75.31 94 GLU A N 1
ATOM 772 C CA . GLU A 1 94 ? 19.864 1.891 -15.619 1.00 75.31 94 GLU A CA 1
ATOM 773 C C . GLU A 1 94 ? 20.440 0.753 -14.758 1.00 75.31 94 GLU A C 1
ATOM 775 O O . GLU A 1 94 ? 20.780 -0.320 -15.256 1.00 75.31 94 GLU A O 1
ATOM 780 N N . ILE A 1 95 ? 20.607 0.972 -13.449 1.00 81.38 95 ILE A N 1
ATOM 781 C CA . ILE A 1 95 ? 21.126 -0.051 -12.531 1.00 81.38 95 ILE A CA 1
ATOM 782 C C . ILE A 1 95 ? 20.053 -1.105 -12.220 1.00 81.38 95 ILE A C 1
ATOM 784 O O . ILE A 1 95 ? 20.381 -2.262 -11.934 1.00 81.38 95 ILE A O 1
ATOM 788 N N . VAL A 1 96 ? 18.774 -0.724 -12.251 1.00 86.38 96 VAL A N 1
ATOM 789 C CA . VAL A 1 96 ? 17.679 -1.585 -11.805 1.00 86.38 96 VAL A CA 1
ATOM 790 C C . VAL A 1 96 ? 17.045 -2.278 -12.998 1.00 86.38 96 VAL A C 1
ATOM 792 O O . VAL A 1 96 ? 16.457 -1.652 -13.865 1.00 86.38 96 VAL A O 1
ATOM 795 N N . ARG A 1 97 ? 17.142 -3.606 -13.029 1.00 92.00 97 ARG A N 1
ATOM 796 C CA . ARG A 1 97 ? 16.547 -4.401 -14.104 1.00 92.00 97 ARG A CA 1
ATOM 797 C C . ARG A 1 97 ? 15.044 -4.578 -13.911 1.00 92.00 97 ARG A C 1
ATOM 799 O O . ARG A 1 97 ? 14.587 -4.839 -12.795 1.00 92.00 97 ARG A O 1
ATOM 806 N N . ASP A 1 98 ? 14.299 -4.569 -15.006 1.00 92.25 98 ASP A N 1
ATOM 807 C CA . ASP A 1 98 ? 12.845 -4.743 -14.988 1.00 92.25 98 ASP A CA 1
ATOM 808 C C . ASP A 1 98 ? 12.417 -6.100 -14.410 1.00 92.25 98 ASP A C 1
ATOM 810 O O . ASP A 1 98 ? 11.408 -6.179 -13.711 1.00 92.25 98 ASP A O 1
ATOM 814 N N . GLU A 1 99 ? 13.205 -7.170 -14.580 1.00 93.75 99 GLU A N 1
ATOM 815 C CA . GLU A 1 99 ? 12.891 -8.468 -13.967 1.00 93.75 99 GLU A CA 1
ATOM 816 C C . GLU A 1 99 ? 13.005 -8.433 -12.442 1.00 93.75 99 GLU A C 1
ATOM 818 O O . GLU A 1 99 ? 12.314 -9.185 -11.751 1.00 93.75 99 GLU A O 1
ATOM 823 N N . PHE A 1 100 ? 13.885 -7.582 -11.905 1.00 93.00 100 PHE A N 1
ATOM 824 C CA . PHE A 1 100 ? 13.982 -7.369 -10.465 1.00 93.00 100 PHE A CA 1
ATOM 825 C C . PHE A 1 100 ? 12.735 -6.641 -9.958 1.00 93.00 100 PHE A C 1
ATOM 827 O O . PHE A 1 100 ? 12.116 -7.099 -8.998 1.00 93.00 100 PHE A O 1
ATOM 834 N N . ILE A 1 101 ? 12.315 -5.583 -10.659 1.00 93.62 101 ILE A N 1
ATOM 835 C CA . ILE A 1 101 ? 11.093 -4.830 -10.348 1.00 93.62 101 ILE A CA 1
ATOM 836 C C . ILE A 1 101 ? 9.862 -5.743 -10.411 1.00 93.62 101 ILE A C 1
ATOM 838 O O . ILE A 1 101 ? 9.076 -5.790 -9.468 1.00 93.62 101 ILE A O 1
ATOM 842 N N . ALA A 1 102 ? 9.711 -6.524 -11.482 1.00 93.44 102 ALA A N 1
ATOM 843 C CA . ALA A 1 102 ? 8.572 -7.419 -11.665 1.00 93.44 102 ALA A CA 1
ATOM 844 C C . ALA A 1 102 ? 8.490 -8.502 -10.573 1.00 93.44 102 ALA A C 1
ATOM 846 O O . ALA A 1 102 ? 7.398 -8.829 -10.103 1.00 93.44 102 ALA A O 1
ATOM 847 N N . ARG A 1 103 ? 9.634 -9.047 -10.132 1.00 93.25 103 ARG A N 1
ATOM 848 C CA . ARG A 1 103 ? 9.683 -10.006 -9.014 1.00 93.25 103 ARG A CA 1
ATOM 849 C C . ARG A 1 103 ? 9.325 -9.359 -7.678 1.00 93.25 103 ARG A C 1
ATOM 851 O O . ARG A 1 103 ? 8.616 -9.992 -6.895 1.00 93.25 103 ARG A O 1
ATOM 858 N N . GLY A 1 104 ? 9.793 -8.134 -7.433 1.00 90.50 104 GLY A N 1
ATOM 859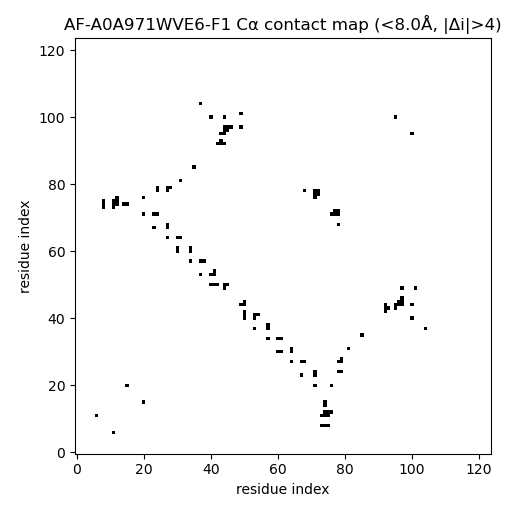 C CA . GLY A 1 104 ? 9.411 -7.344 -6.259 1.00 90.50 104 GLY A CA 1
ATOM 860 C C . GLY A 1 104 ? 7.900 -7.136 -6.219 1.00 90.50 104 GLY A C 1
ATOM 861 O O . GLY A 1 104 ? 7.238 -7.607 -5.300 1.00 90.50 104 GLY A O 1
ATOM 862 N N . LEU A 1 105 ? 7.342 -6.612 -7.314 1.00 91.38 105 LEU A N 1
ATOM 863 C CA . LEU A 1 105 ? 5.907 -6.378 -7.461 1.00 91.38 105 LEU A CA 1
ATOM 864 C C . LEU A 1 105 ? 5.069 -7.643 -7.210 1.00 91.38 105 LEU A C 1
ATOM 866 O O . LEU A 1 105 ? 4.063 -7.593 -6.504 1.00 91.38 105 LEU A O 1
ATOM 870 N N . LEU A 1 106 ? 5.475 -8.789 -7.768 1.00 91.50 106 LEU A N 1
ATOM 871 C CA . LEU A 1 106 ? 4.776 -10.060 -7.552 1.00 91.50 106 LEU A CA 1
ATOM 872 C C . LEU A 1 106 ? 4.822 -10.499 -6.079 1.00 91.50 106 LEU A C 1
ATOM 874 O O . LEU A 1 106 ? 3.825 -10.995 -5.550 1.00 91.50 106 LEU A O 1
ATOM 878 N N . THR A 1 107 ? 5.966 -10.309 -5.423 1.00 89.75 107 THR A N 1
ATOM 879 C CA . THR A 1 107 ? 6.153 -10.640 -4.004 1.00 89.75 107 THR A CA 1
ATOM 880 C C . THR A 1 107 ? 5.267 -9.762 -3.125 1.00 89.75 107 THR A C 1
ATOM 882 O O . THR A 1 107 ? 4.556 -10.281 -2.260 1.00 89.75 107 THR A O 1
ATOM 885 N N . ASP A 1 108 ? 5.212 -8.460 -3.407 1.00 86.69 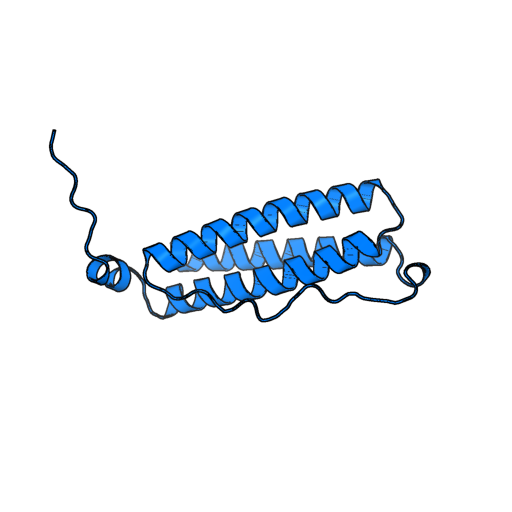108 ASP A N 1
ATOM 886 C CA . ASP A 1 108 ? 4.370 -7.512 -2.675 1.00 86.69 108 ASP A CA 1
ATOM 887 C C . ASP A 1 108 ? 2.885 -7.810 -2.844 1.00 86.69 108 ASP A C 1
ATOM 889 O O . ASP A 1 108 ? 2.118 -7.752 -1.881 1.00 86.69 108 ASP A O 1
ATOM 893 N N . MET A 1 109 ? 2.461 -8.181 -4.055 1.00 86.25 109 MET A N 1
ATOM 894 C CA . MET A 1 109 ? 1.088 -8.622 -4.300 1.00 86.25 109 MET A CA 1
ATOM 895 C C . MET A 1 109 ? 0.741 -9.866 -3.477 1.00 86.25 109 MET A C 1
ATOM 897 O O . MET A 1 109 ? -0.344 -9.926 -2.894 1.00 86.25 109 MET A O 1
ATOM 901 N N . GLY A 1 110 ? 1.659 -10.833 -3.384 1.00 87.12 110 GLY A N 1
ATOM 902 C CA . GLY A 1 110 ? 1.499 -12.018 -2.540 1.00 87.12 110 GLY A CA 1
ATOM 903 C C . GLY A 1 110 ? 1.341 -11.658 -1.062 1.00 87.12 110 GLY A C 1
ATOM 904 O O . GLY A 1 110 ? 0.348 -12.035 -0.435 1.00 87.12 110 GLY A O 1
ATOM 905 N N . ALA A 1 111 ? 2.254 -10.845 -0.527 1.00 81.62 111 ALA A N 1
ATOM 906 C CA . ALA A 1 111 ? 2.191 -10.369 0.855 1.00 81.62 111 ALA A CA 1
ATOM 907 C C . ALA A 1 111 ? 0.905 -9.568 1.132 1.00 81.62 111 ALA A C 1
ATOM 909 O O . ALA A 1 111 ? 0.275 -9.714 2.185 1.00 81.62 111 ALA A O 1
ATOM 910 N N . HIS A 1 112 ? 0.458 -8.754 0.171 1.00 81.75 112 HIS A N 1
ATOM 911 C CA . HIS A 1 112 ? -0.786 -8.007 0.294 1.00 81.75 112 HIS A CA 1
ATOM 912 C C . HIS A 1 112 ? -2.004 -8.934 0.403 1.00 81.75 112 HIS A C 1
ATOM 914 O O . HIS A 1 112 ? -2.862 -8.690 1.257 1.00 81.75 112 HIS A O 1
ATOM 920 N N . LEU A 1 113 ? -2.077 -9.989 -0.415 1.00 84.00 113 LEU A N 1
ATOM 921 C CA . LEU A 1 113 ? -3.149 -10.984 -0.348 1.00 84.00 113 LEU A CA 1
ATOM 922 C C . LEU A 1 113 ? -3.164 -11.706 1.002 1.00 84.00 113 LEU A C 1
ATOM 924 O O . LEU A 1 113 ? -4.226 -11.838 1.607 1.00 84.00 113 LEU A O 1
ATOM 928 N N . GLU A 1 114 ? -2.005 -12.114 1.518 1.00 82.12 114 GLU A N 1
ATOM 929 C CA . GLU A 1 114 ? -1.912 -12.739 2.843 1.00 82.12 114 GLU A CA 1
ATOM 930 C C . GLU A 1 114 ? -2.408 -11.816 3.957 1.00 82.12 114 GLU A C 1
ATOM 932 O O . GLU A 1 114 ? -3.145 -12.251 4.847 1.00 82.12 114 GLU A O 1
ATOM 937 N N . ASN A 1 115 ? -2.054 -10.531 3.891 1.00 75.12 115 ASN A N 1
ATOM 938 C CA . ASN A 1 115 ? -2.532 -9.537 4.845 1.00 75.12 115 ASN A CA 1
ATOM 939 C C . ASN A 1 115 ? -4.057 -9.375 4.763 1.00 75.12 115 ASN A C 1
ATOM 941 O O . ASN A 1 115 ? -4.718 -9.390 5.799 1.00 75.12 115 ASN A O 1
ATOM 945 N N . LEU A 1 116 ? -4.642 -9.319 3.562 1.00 77.06 116 LEU A N 1
ATOM 946 C CA . LEU A 1 116 ? -6.102 -9.286 3.397 1.00 77.06 116 LEU A CA 1
ATOM 947 C C . LEU A 1 116 ? -6.782 -10.549 3.950 1.00 77.06 116 LEU A C 1
ATOM 949 O O . LEU A 1 116 ? -7.831 -10.460 4.585 1.00 77.06 116 LEU A O 1
ATOM 953 N N . LEU A 1 117 ? -6.184 -11.726 3.759 1.00 79.81 117 LEU A N 1
ATOM 954 C CA . LEU A 1 117 ? -6.727 -12.987 4.271 1.00 79.81 117 LEU A CA 1
ATOM 955 C C . LEU A 1 117 ? -6.690 -13.066 5.800 1.00 79.81 117 LEU A C 1
ATOM 957 O O . LEU A 1 117 ? -7.634 -13.573 6.407 1.00 79.81 117 LEU A O 1
ATOM 961 N N . LYS A 1 118 ? -5.622 -12.566 6.433 1.00 73.12 118 LYS A N 1
ATOM 962 C CA . LYS A 1 118 ? -5.550 -12.445 7.899 1.00 73.12 118 LYS A CA 1
ATOM 963 C C . LYS A 1 118 ? -6.683 -11.568 8.423 1.00 73.12 118 LYS A C 1
ATOM 965 O O . LYS A 1 118 ? -7.325 -11.927 9.400 1.00 73.12 118 LYS A O 1
ATOM 970 N N . TRP A 1 119 ? -6.973 -10.478 7.725 1.00 67.06 119 TRP A N 1
ATOM 971 C CA . TRP A 1 119 ? -8.053 -9.565 8.075 1.00 67.06 119 TRP A CA 1
ATOM 972 C C . TRP A 1 119 ? -9.441 -10.175 8.004 1.00 67.06 119 TRP A C 1
ATOM 974 O O . TRP A 1 119 ? -10.214 -10.034 8.947 1.00 67.06 119 TRP A O 1
ATOM 984 N N . VAL A 1 120 ? -9.748 -10.894 6.923 1.00 73.19 120 VAL A N 1
ATOM 985 C CA . VAL A 1 120 ? -11.035 -11.591 6.803 1.00 73.19 120 VAL A CA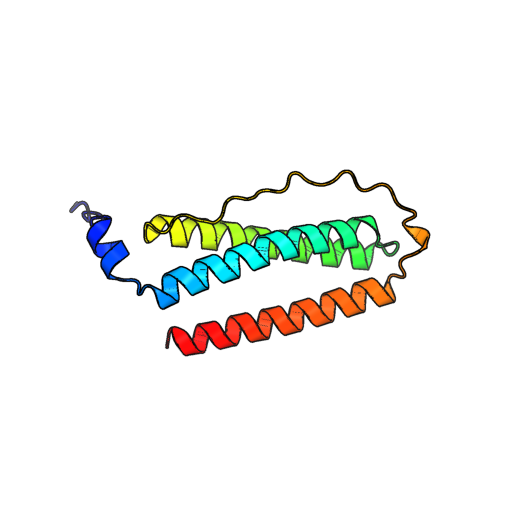 1
ATOM 986 C C . VAL A 1 120 ? -11.235 -12.541 7.988 1.00 73.19 120 VAL A C 1
ATOM 988 O O . VAL A 1 120 ? -12.310 -12.564 8.571 1.00 73.19 120 VAL A O 1
ATOM 991 N N . LYS A 1 121 ? -10.189 -13.255 8.419 1.00 61.22 121 LYS A N 1
ATOM 992 C CA . LYS A 1 121 ? -10.260 -14.175 9.569 1.00 61.22 121 LYS A CA 1
ATOM 993 C C . LYS A 1 121 ? -10.435 -13.496 10.930 1.00 61.22 121 LYS A C 1
ATOM 995 O O . LYS A 1 121 ? -10.811 -14.178 11.871 1.00 61.22 121 LYS A O 1
ATOM 1000 N N . ILE A 1 122 ? -10.104 -12.213 11.056 1.00 58.62 122 ILE A N 1
ATOM 1001 C CA . ILE A 1 122 ? -10.268 -11.455 12.308 1.00 58.62 122 ILE A CA 1
ATOM 1002 C C . ILE A 1 122 ? -11.683 -10.868 12.400 1.00 58.62 122 ILE A C 1
ATOM 1004 O O . ILE A 1 122 ? -12.223 -10.744 13.493 1.00 58.62 122 ILE A O 1
ATOM 1008 N N . VAL A 1 123 ? -12.284 -10.525 11.257 1.00 54.09 123 VAL A N 1
ATOM 1009 C CA . VAL A 1 123 ? -13.603 -9.870 11.167 1.00 54.09 123 VAL A CA 1
ATOM 1010 C C . VAL A 1 123 ? -14.771 -10.874 11.090 1.00 54.09 123 VAL A C 1
ATOM 1012 O O . VAL A 1 123 ? -15.921 -10.476 11.271 1.00 54.09 123 VAL A O 1
ATOM 1015 N N . THR A 1 124 ? -14.500 -12.161 10.830 1.00 47.78 124 THR A N 1
ATOM 1016 C CA . THR A 1 124 ? -15.513 -13.237 10.727 1.00 47.78 124 THR A CA 1
ATOM 1017 C C . THR A 1 124 ? -15.449 -14.172 11.923 1.00 47.78 124 THR A C 1
ATOM 1019 O O . THR A 1 124 ? -16.530 -14.547 12.427 1.00 47.78 124 THR A O 1
#

Solvent-accessible surface area (backbone atoms only — not comparable to full-atom values): 7341 Å² total; per-residue (Å²): 135,85,80,80,76,75,79,55,63,70,63,37,36,73,71,52,53,76,64,58,53,49,50,56,43,53,52,48,54,51,45,55,54,50,48,54,53,48,54,51,47,39,74,36,38,78,50,68,67,60,28,52,51,44,53,53,48,46,56,52,51,51,53,52,42,54,51,49,48,52,51,32,52,66,38,70,41,82,68,77,81,84,89,68,75,86,74,88,78,86,73,74,46,88,77,53,52,55,71,57,49,54,52,49,53,51,49,51,52,50,54,50,50,54,54,53,52,55,49,54,68,74,79,106

Secondary structure (DSSP, 8-state):
----PPPPHHHHHTTS-HHHHHHHHHHHHHHHHHHHHHHHHHHH--SHHHHHHHHHHHHHHHHHHHHHHHHHHHTTPPPPP---PPP---S-GGGS-HHHHHHHHHHHHHHHHHHHHHHHHHH-

Radius of gyration: 18.23 Å; Cα contacts (8 Å, |Δi|>4): 70; chains: 1; bounding box: 61×28×42 Å

Nearest PDB structures (foldseek):
  2rbd-assembly1_A  TM=8.023E-01  e=2.330E-02  Halalkalibacterium halodurans C-125
  2ib0-assembly1_B  TM=7.514E-01  e=9.834E-02  Mycobacterium tuberculosis
  2ib0-assembly1_A  TM=6.391E-01  e=9.304E-02  Mycobacterium tuberculosis
  3bt5-assembly1_A  TM=8.904E-01  e=1.256E+00  Deinococcus radiodurans R1 = ATCC 13939 = DSM 20539
  2gyq-assembly1_B  TM=6.223E-01  e=6.115E-01  Rhodopseudomonas palustris CGA009

Foldseek 3Di:
DDDDPDDDLVVLLVVDDPVRLVLLQVVLVVLLVLLLLLVVLLVLDPDPVLNVVSVVVSVVSVVVSVVSCVVCVSNVHHHDDNPDDRDPDDDDSVVDYNVNSVVVVVVVVVVVVVSVVVVVVVVD